Protein AF-A0A1H5Z5B9-F1 (afdb_monomer_lite)

pLDDT: mean 77.85, std 14.66, range [37.78, 96.44]

Secondary structure (DSSP, 8-state):
-----EEEETTEEEE-TTSS--TTS-SSHHHHHHHHHHHTTT--TTS-EEEE-TTS-EEEE-SSEEEEEEEE-SBTTTBSSEEEEEEEEETTEEEEEEEEEESSHHHHHHHHHHHHHHHHHHHHHT--

Foldseek 3Di:
DDFDCWDDDPVGIQRQPPGDDDPPQDPDVVSLVVVQCVQCVPPDPQAWGWDADRNGFIFTAHDQWGKTKGWDDDDPVPHQWTWIKIFIDGVNDTDDMDIDTGNDPVVVVVVVVVVVVVVCVVVVVVVD

Organism: NCBI:txid935224

Sequence (128 aa):
MESNNLIEHSYGTIVINGGNPLQGCPKDWDEAKLIEEKLNENKEEEEPQWKFDCGFKLDYDSSIIKISSRFYPPKTHYGETWDGTVSVYFMDKKIKEKKFDYPTLEELHKEVEDYVKKLINDIGTSIV

Radius of gyration: 16.61 Å; chains: 1; bounding box: 40×33×48 Å

Structure (mmCIF, N/CA/C/O backbone):
data_AF-A0A1H5Z5B9-F1
#
_entry.id   AF-A0A1H5Z5B9-F1
#
loop_
_atom_site.group_PDB
_atom_site.id
_atom_site.type_symbol
_atom_site.label_atom_id
_atom_site.label_alt_id
_atom_site.label_comp_id
_atom_site.label_asym_id
_atom_site.label_entity_id
_atom_site.label_seq_id
_atom_site.pdbx_PDB_ins_code
_atom_site.Cartn_x
_atom_site.Cartn_y
_atom_site.Cartn_z
_atom_site.occupancy
_atom_site.B_iso_or_equiv
_atom_site.auth_seq_id
_atom_site.auth_comp_id
_atom_site.auth_asym_id
_atom_site.auth_atom_id
_atom_site.pdbx_PDB_model_num
ATOM 1 N N . MET A 1 1 ? 15.892 -9.521 -27.023 1.00 40.19 1 MET A N 1
ATOM 2 C CA . MET A 1 1 ? 16.890 -9.821 -25.977 1.00 40.19 1 MET A CA 1
ATOM 3 C C . MET A 1 1 ? 16.133 -10.441 -24.827 1.00 40.19 1 MET A C 1
ATOM 5 O O . MET A 1 1 ? 15.137 -9.866 -24.408 1.00 40.19 1 MET A O 1
ATOM 9 N N . GLU A 1 2 ? 16.514 -11.658 -24.464 1.00 42.44 2 GLU A N 1
ATOM 10 C CA . GLU A 1 2 ? 15.794 -12.529 -23.535 1.00 42.44 2 GLU A CA 1
ATOM 11 C C . GLU A 1 2 ? 15.768 -11.925 -22.126 1.00 42.44 2 GLU A C 1
ATOM 13 O O . GLU A 1 2 ? 16.785 -11.492 -21.590 1.00 42.44 2 GLU A O 1
ATOM 18 N N . SER A 1 3 ? 14.564 -11.826 -21.568 1.00 46.66 3 SER A N 1
ATOM 19 C CA . SER A 1 3 ? 14.272 -11.293 -20.241 1.00 46.66 3 SER A CA 1
ATOM 20 C C . SER A 1 3 ? 14.491 -12.381 -19.196 1.00 46.66 3 SER A C 1
ATOM 22 O O . SER A 1 3 ? 13.651 -13.271 -19.043 1.00 46.66 3 SER A O 1
ATOM 24 N N . ASN A 1 4 ? 15.600 -12.314 -18.468 1.00 50.06 4 ASN A N 1
ATOM 25 C CA . ASN A 1 4 ? 15.851 -13.233 -17.365 1.00 50.06 4 ASN A CA 1
ATOM 26 C C . ASN A 1 4 ? 15.111 -12.741 -16.112 1.00 50.06 4 ASN A C 1
ATOM 28 O O . ASN A 1 4 ? 15.645 -11.973 -15.321 1.00 50.06 4 ASN A O 1
ATOM 32 N N . ASN A 1 5 ? 13.871 -13.214 -15.933 1.00 58.53 5 ASN A N 1
ATOM 33 C CA . ASN A 1 5 ? 13.035 -13.054 -14.726 1.00 58.53 5 ASN A CA 1
ATOM 34 C C . ASN A 1 5 ? 13.557 -13.881 -13.529 1.00 58.53 5 ASN A C 1
ATOM 36 O O . ASN A 1 5 ? 12.773 -14.388 -12.725 1.00 58.53 5 ASN A O 1
ATOM 40 N N . LEU A 1 6 ? 14.869 -14.095 -13.466 1.00 58.56 6 LEU A N 1
ATOM 41 C CA . LEU A 1 6 ? 15.530 -15.018 -12.560 1.00 58.56 6 LEU A CA 1
ATOM 42 C C . LEU A 1 6 ? 16.583 -14.240 -11.777 1.00 58.56 6 LEU A C 1
ATOM 44 O O . LEU A 1 6 ? 17.540 -13.736 -12.362 1.00 58.56 6 LEU A O 1
ATOM 48 N N . ILE A 1 7 ? 16.404 -14.152 -10.461 1.00 62.59 7 ILE A N 1
ATOM 49 C CA . ILE A 1 7 ? 17.474 -13.749 -9.547 1.00 62.59 7 ILE A CA 1
ATOM 50 C C . ILE A 1 7 ? 18.092 -15.033 -9.008 1.00 62.59 7 ILE A C 1
ATOM 52 O O . ILE A 1 7 ? 17.411 -15.840 -8.370 1.00 62.59 7 ILE A O 1
ATOM 56 N N . GLU A 1 8 ? 19.375 -15.241 -9.283 1.00 61.59 8 GLU A N 1
ATOM 57 C CA . GLU A 1 8 ? 20.114 -16.375 -8.737 1.00 61.59 8 GLU A CA 1
ATOM 58 C C . GLU A 1 8 ? 20.646 -16.045 -7.343 1.00 61.59 8 GLU A C 1
ATOM 60 O O . GLU A 1 8 ? 21.305 -15.029 -7.133 1.00 61.59 8 GLU A O 1
ATOM 65 N N . HIS A 1 9 ? 20.361 -16.927 -6.388 1.00 61.56 9 HIS A N 1
ATOM 66 C CA . HIS A 1 9 ? 20.867 -16.873 -5.025 1.00 61.56 9 HIS A CA 1
ATOM 67 C C . HIS A 1 9 ? 21.575 -18.192 -4.692 1.00 61.56 9 HIS A C 1
ATOM 69 O O . HIS A 1 9 ? 21.248 -19.248 -5.234 1.00 61.56 9 HIS A O 1
ATOM 75 N N . SER A 1 10 ? 22.492 -18.177 -3.722 1.00 59.31 10 SER A N 1
ATOM 76 C CA . SER A 1 10 ? 23.212 -19.371 -3.237 1.00 59.31 10 SER A CA 1
ATOM 77 C C . SER A 1 10 ? 22.314 -20.499 -2.702 1.00 59.31 10 SER A C 1
ATOM 79 O O . SER A 1 10 ? 22.790 -21.613 -2.497 1.00 59.31 10 SER A O 1
ATOM 81 N N . TYR A 1 11 ? 21.022 -20.226 -2.495 1.00 56.16 11 TYR A N 1
ATOM 82 C CA . TYR A 1 11 ? 20.025 -21.172 -1.987 1.00 56.16 11 TYR A CA 1
ATOM 83 C C . TYR A 1 11 ? 18.954 -21.534 -3.032 1.00 56.16 11 TYR A C 1
ATOM 85 O O . TYR A 1 11 ? 18.037 -22.290 -2.719 1.00 56.16 11 TYR A O 1
ATOM 93 N N . GLY A 1 12 ? 19.051 -21.015 -4.262 1.00 56.34 12 GLY A N 1
ATOM 94 C CA . GLY A 1 12 ? 18.112 -21.297 -5.349 1.00 56.34 12 GLY A CA 1
ATOM 95 C C . GLY A 1 12 ? 17.811 -20.087 -6.233 1.00 56.34 12 GLY A C 1
ATOM 96 O O . GLY A 1 12 ? 18.355 -19.001 -6.051 1.00 56.34 12 GLY A O 1
ATOM 97 N N . THR A 1 13 ? 16.919 -20.281 -7.203 1.00 58.25 13 THR A N 1
ATOM 98 C CA . THR A 1 13 ? 16.526 -19.253 -8.173 1.00 58.25 13 THR A CA 1
ATOM 99 C C . THR A 1 13 ? 15.171 -18.657 -7.801 1.00 58.25 13 THR A C 1
ATOM 101 O O . THR A 1 13 ? 14.181 -19.378 -7.671 1.00 58.25 13 THR A O 1
ATOM 104 N N . ILE A 1 14 ? 15.105 -17.335 -7.661 1.00 56.84 14 ILE A N 1
ATOM 105 C CA . ILE A 1 14 ? 13.857 -16.597 -7.457 1.00 56.84 14 ILE A CA 1
ATO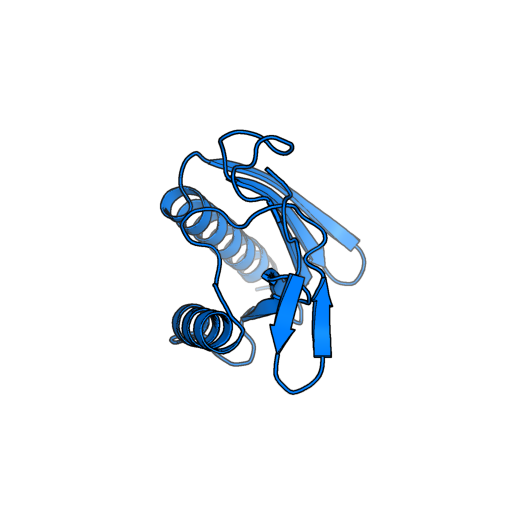M 106 C C . ILE A 1 14 ? 13.285 -16.249 -8.830 1.00 56.84 14 ILE A C 1
ATOM 108 O O . ILE A 1 14 ? 13.912 -15.527 -9.605 1.00 56.84 14 ILE A O 1
ATOM 112 N N . VAL A 1 15 ? 12.084 -16.751 -9.122 1.00 57.44 15 VAL A N 1
ATOM 113 C CA . VAL A 1 15 ? 11.325 -16.399 -10.329 1.00 57.44 15 VAL A CA 1
ATOM 114 C C . VAL A 1 15 ? 10.447 -15.188 -10.021 1.00 57.44 15 VAL A C 1
ATOM 116 O O . VAL A 1 15 ? 9.488 -15.293 -9.253 1.00 57.44 15 VAL A O 1
ATOM 119 N N . ILE A 1 16 ? 10.746 -14.034 -10.619 1.00 59.34 16 ILE A N 1
ATOM 120 C CA . ILE A 1 16 ? 9.917 -12.832 -10.471 1.00 59.34 16 ILE A CA 1
ATOM 121 C C . ILE A 1 16 ? 8.756 -12.911 -11.464 1.00 59.34 16 ILE A C 1
ATOM 123 O O . ILE A 1 16 ? 8.880 -12.584 -12.646 1.00 59.34 16 ILE A O 1
ATOM 127 N N . ASN A 1 17 ? 7.591 -13.335 -10.972 1.00 54.59 17 ASN A N 1
ATOM 128 C CA . ASN A 1 17 ? 6.338 -13.284 -11.723 1.00 54.59 17 ASN A CA 1
ATOM 129 C C . ASN A 1 17 ? 5.843 -11.829 -11.816 1.00 54.59 17 ASN A C 1
ATOM 131 O O . ASN A 1 17 ? 5.003 -11.397 -11.031 1.00 54.59 17 ASN A O 1
ATOM 135 N N . GLY A 1 18 ? 6.399 -11.056 -12.754 1.00 55.31 18 GLY A N 1
ATOM 136 C CA . GLY A 1 18 ? 6.004 -9.657 -12.962 1.00 55.31 18 GLY A CA 1
ATOM 137 C C . GLY A 1 18 ? 6.797 -8.856 -14.002 1.00 55.31 18 GLY A C 1
ATOM 138 O O . GLY A 1 18 ? 6.573 -7.647 -14.109 1.00 55.31 18 GLY A O 1
ATOM 139 N N . GLY A 1 19 ? 7.715 -9.486 -14.742 1.00 61.28 19 GLY A N 1
ATOM 140 C CA . GLY A 1 19 ? 8.588 -8.822 -15.717 1.00 61.28 19 GLY A CA 1
ATOM 141 C C . GLY A 1 19 ? 9.806 -8.138 -15.086 1.00 61.28 19 GLY A C 1
ATOM 142 O O . GLY A 1 19 ? 10.023 -8.222 -13.877 1.00 61.28 19 GLY A O 1
ATOM 143 N N . ASN A 1 20 ? 10.593 -7.442 -15.913 1.00 62.84 20 ASN A N 1
ATOM 144 C CA . ASN A 1 20 ? 11.839 -6.801 -15.482 1.00 62.84 20 ASN A CA 1
ATOM 145 C C . ASN A 1 20 ? 11.586 -5.710 -14.414 1.00 62.84 20 ASN A C 1
ATOM 147 O O . ASN A 1 20 ? 10.635 -4.931 -14.559 1.00 62.84 20 ASN A O 1
ATOM 151 N N . PRO A 1 21 ? 12.427 -5.616 -13.367 1.00 64.69 21 PRO A N 1
ATOM 152 C CA . PRO A 1 21 ? 12.346 -4.543 -12.379 1.00 64.69 21 PRO A CA 1
ATOM 153 C C . PRO A 1 21 ? 12.609 -3.178 -13.032 1.00 64.69 21 PRO A C 1
ATOM 155 O O . PRO A 1 21 ? 13.442 -3.051 -13.930 1.00 64.69 21 PRO A O 1
ATOM 158 N N . LEU A 1 22 ? 11.888 -2.154 -12.576 1.00 67.69 22 LEU A N 1
ATOM 159 C CA . LEU A 1 22 ? 12.080 -0.758 -12.980 1.00 67.69 22 LEU A CA 1
ATOM 160 C C . LEU A 1 22 ? 12.771 0.029 -11.860 1.00 67.69 22 LEU A C 1
ATOM 162 O O . LEU A 1 22 ? 13.009 -0.495 -10.770 1.00 67.69 22 LEU A O 1
ATOM 166 N N . GLN A 1 23 ? 13.107 1.289 -12.134 1.00 72.56 23 GLN A N 1
ATOM 167 C CA . GLN A 1 23 ? 13.756 2.170 -11.164 1.00 72.56 23 GLN A CA 1
ATOM 168 C C . GLN A 1 23 ? 12.937 2.258 -9.863 1.00 72.56 23 GLN A C 1
ATOM 170 O O . GLN A 1 23 ? 11.749 2.561 -9.898 1.00 72.56 23 GLN A O 1
ATOM 175 N N . GLY A 1 24 ? 13.585 1.984 -8.724 1.00 68.50 24 GLY A N 1
ATOM 176 C CA . GLY A 1 24 ? 12.965 1.998 -7.391 1.00 68.50 24 GLY A CA 1
ATOM 177 C C . GLY A 1 24 ? 12.504 0.632 -6.867 1.00 68.50 24 GLY A C 1
ATOM 178 O O . GLY A 1 24 ? 12.136 0.535 -5.701 1.00 68.50 24 GLY A O 1
ATOM 179 N N . CYS A 1 25 ? 12.549 -0.429 -7.681 1.00 74.00 25 CYS A N 1
ATOM 180 C CA . CYS A 1 25 ? 12.335 -1.794 -7.198 1.00 74.00 25 CYS A CA 1
ATOM 181 C C . CYS A 1 25 ? 13.571 -2.279 -6.414 1.00 74.00 25 CYS A C 1
ATOM 183 O O . CYS A 1 25 ? 14.688 -2.058 -6.899 1.00 74.00 25 CYS A O 1
ATOM 185 N N . PRO A 1 26 ? 13.398 -2.948 -5.257 1.00 80.69 26 PRO A N 1
ATOM 186 C CA . PRO A 1 26 ? 14.508 -3.599 -4.573 1.00 80.69 26 PRO A CA 1
ATOM 187 C C . PRO A 1 26 ? 15.204 -4.592 -5.507 1.00 80.69 26 PRO A C 1
ATOM 189 O O . PRO A 1 26 ? 14.550 -5.344 -6.236 1.00 80.69 26 PRO A O 1
ATOM 192 N N . LYS A 1 27 ? 16.534 -4.588 -5.509 1.00 77.12 27 LYS A N 1
ATOM 193 C CA . LYS A 1 27 ? 17.350 -5.487 -6.333 1.00 77.12 27 LYS A CA 1
ATOM 194 C C . LYS A 1 27 ? 17.504 -6.857 -5.689 1.00 77.12 27 LYS A C 1
ATOM 196 O O . LYS A 1 27 ? 17.661 -7.848 -6.397 1.00 77.12 27 LYS A O 1
ATOM 201 N N . ASP A 1 28 ? 17.457 -6.902 -4.364 1.00 78.69 28 ASP A N 1
ATOM 202 C CA . ASP A 1 28 ? 17.589 -8.098 -3.546 1.00 78.69 28 ASP A CA 1
ATOM 203 C C . ASP A 1 28 ? 16.819 -7.945 -2.220 1.00 78.69 28 ASP A C 1
ATOM 205 O O . ASP A 1 28 ? 16.170 -6.930 -1.952 1.00 78.69 28 ASP A O 1
ATOM 209 N N . TRP A 1 29 ? 16.853 -9.000 -1.404 1.00 78.69 29 TRP A N 1
ATOM 210 C CA . TRP A 1 29 ? 16.168 -9.035 -0.113 1.00 78.69 29 TRP A CA 1
ATOM 211 C C . TRP A 1 29 ? 16.825 -8.159 0.956 1.00 78.69 29 TRP A C 1
ATOM 213 O O . TRP A 1 29 ? 16.132 -7.743 1.883 1.00 78.69 29 TRP A O 1
ATOM 223 N N . ASP A 1 30 ? 18.118 -7.856 0.830 1.00 81.38 30 ASP A N 1
ATOM 224 C CA . ASP A 1 30 ? 18.809 -6.975 1.770 1.00 81.38 30 ASP A CA 1
ATOM 225 C C . ASP A 1 30 ? 18.357 -5.524 1.548 1.00 81.38 30 ASP A C 1
ATOM 227 O O . ASP A 1 30 ? 18.005 -4.826 2.499 1.00 81.38 30 ASP A O 1
ATOM 231 N N . GLU A 1 31 ? 18.259 -5.088 0.288 1.00 82.12 31 GLU A N 1
ATOM 232 C CA . GLU A 1 31 ? 17.689 -3.790 -0.081 1.00 82.12 31 GLU A CA 1
ATOM 233 C C . GLU A 1 31 ? 16.205 -3.701 0.304 1.00 82.12 31 GLU A C 1
ATOM 235 O O . GLU A 1 31 ? 15.782 -2.692 0.870 1.00 82.12 31 GLU A O 1
ATOM 240 N N . ALA A 1 32 ? 15.425 -4.764 0.077 1.00 83.81 32 ALA A N 1
ATOM 241 C CA . ALA A 1 32 ? 14.019 -4.823 0.482 1.00 83.81 32 ALA A CA 1
ATOM 242 C C . ALA A 1 32 ? 13.856 -4.643 2.001 1.00 83.81 32 ALA A C 1
ATOM 244 O O . ALA A 1 32 ? 13.033 -3.845 2.449 1.00 83.81 32 ALA A O 1
ATOM 245 N N . LYS A 1 33 ? 14.692 -5.319 2.795 1.00 83.81 33 LYS A N 1
ATOM 246 C CA . LYS A 1 33 ? 14.667 -5.228 4.256 1.00 83.81 33 LYS A CA 1
ATOM 247 C C . LYS A 1 33 ? 15.049 -3.836 4.765 1.00 83.81 33 LYS A C 1
ATOM 249 O O . LYS A 1 33 ? 14.381 -3.312 5.648 1.00 83.81 33 LYS A O 1
ATOM 254 N N . LEU A 1 34 ? 16.076 -3.208 4.190 1.00 88.69 34 LEU A N 1
ATOM 255 C CA . LEU A 1 34 ? 16.458 -1.835 4.550 1.00 88.69 34 LEU A CA 1
ATOM 256 C C . LEU A 1 34 ? 15.333 -0.832 4.261 1.00 88.69 34 LEU A C 1
ATOM 258 O O . LEU A 1 34 ? 15.139 0.131 5.005 1.00 88.69 34 LEU A O 1
ATOM 262 N N . ILE A 1 35 ? 14.584 -1.056 3.180 1.00 87.81 35 ILE A N 1
ATOM 263 C CA . ILE A 1 35 ? 13.412 -0.249 2.842 1.00 87.81 35 ILE A CA 1
ATOM 264 C C . ILE A 1 35 ? 12.293 -0.474 3.866 1.00 87.81 35 ILE A C 1
ATOM 266 O O . ILE A 1 35 ? 11.743 0.509 4.355 1.00 87.81 35 ILE A O 1
ATOM 270 N N . GLU A 1 36 ? 11.980 -1.721 4.232 1.00 90.81 36 GLU A N 1
ATOM 271 C CA . GLU A 1 36 ? 10.990 -2.026 5.281 1.00 90.81 36 GLU A CA 1
ATOM 272 C C . GLU A 1 36 ? 11.339 -1.367 6.615 1.00 90.81 36 GLU A C 1
ATOM 274 O O . GLU A 1 36 ? 10.492 -0.711 7.217 1.00 90.81 36 GLU A O 1
ATOM 279 N N . GLU A 1 37 ? 12.586 -1.512 7.067 1.00 90.06 37 GLU A N 1
ATOM 280 C CA . GLU A 1 37 ? 13.059 -0.941 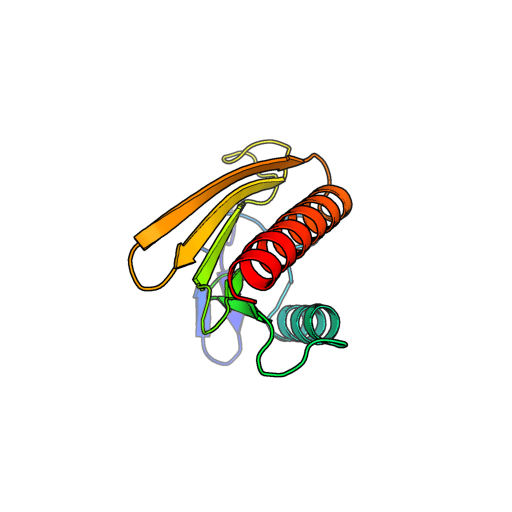8.331 1.00 90.06 37 GLU A CA 1
ATOM 281 C C . GLU A 1 37 ? 12.870 0.577 8.349 1.00 90.06 37 GLU A C 1
ATOM 283 O O . GLU A 1 37 ? 12.365 1.126 9.325 1.00 90.06 37 GLU A O 1
ATOM 288 N N . LYS A 1 38 ? 13.186 1.250 7.239 1.00 90.50 38 LYS A N 1
ATOM 289 C CA . LYS A 1 38 ? 12.990 2.694 7.100 1.00 90.50 38 LYS A CA 1
ATOM 290 C C . LYS A 1 38 ? 11.512 3.092 7.052 1.00 90.50 38 LYS A C 1
ATOM 292 O O . LYS A 1 38 ? 11.129 4.100 7.637 1.00 90.50 38 LYS A O 1
ATOM 297 N N . LEU A 1 39 ? 10.671 2.325 6.356 1.00 88.31 39 LEU A N 1
ATOM 298 C CA . LEU A 1 39 ? 9.228 2.583 6.267 1.00 88.31 39 LEU A CA 1
ATOM 299 C C . LEU A 1 39 ? 8.510 2.399 7.612 1.00 88.31 39 LEU A C 1
ATOM 301 O O . LEU A 1 39 ? 7.467 3.016 7.842 1.00 88.31 39 LEU A O 1
ATOM 305 N N . ASN A 1 40 ? 9.072 1.568 8.489 1.00 91.38 40 ASN A N 1
ATOM 306 C CA . ASN A 1 40 ? 8.516 1.249 9.798 1.00 91.38 40 ASN A CA 1
ATOM 307 C C . ASN A 1 40 ? 9.264 1.927 10.967 1.00 91.38 40 ASN A C 1
ATOM 309 O O . ASN A 1 40 ? 8.904 1.697 12.115 1.00 91.38 40 ASN A O 1
ATOM 313 N N . GLU A 1 41 ? 10.261 2.790 10.713 1.00 91.88 41 GLU A N 1
ATOM 314 C CA . GLU A 1 41 ? 11.217 3.275 11.734 1.00 91.88 41 GLU A CA 1
ATOM 315 C C . GLU A 1 41 ? 10.582 4.033 12.918 1.00 91.88 41 GLU A C 1
ATOM 317 O O . GLU A 1 41 ? 11.160 4.086 14.000 1.00 91.88 41 GLU A O 1
ATOM 322 N N . ASN A 1 42 ? 9.389 4.602 12.723 1.00 88.31 42 ASN A N 1
ATOM 323 C CA . ASN A 1 42 ? 8.647 5.354 13.739 1.00 88.31 42 ASN A CA 1
ATOM 324 C C . ASN A 1 42 ? 7.289 4.717 14.076 1.00 88.31 42 ASN A C 1
ATOM 326 O O . ASN A 1 42 ? 6.421 5.413 14.596 1.00 88.31 42 ASN A O 1
ATOM 330 N N . LYS A 1 43 ? 7.077 3.444 13.719 1.00 80.81 43 LYS A N 1
ATOM 331 C CA . LYS A 1 43 ? 5.808 2.749 13.954 1.00 80.81 43 LYS A CA 1
ATOM 332 C C . LYS A 1 43 ? 5.888 1.894 15.211 1.00 80.81 43 LYS A C 1
ATOM 334 O O . LYS A 1 43 ? 6.852 1.155 15.402 1.00 80.81 43 LYS A O 1
ATOM 339 N N . GLU A 1 44 ? 4.861 1.956 16.044 1.00 80.38 44 GLU A N 1
ATOM 340 C CA . GLU A 1 44 ? 4.681 1.030 17.159 1.00 80.38 44 GLU A CA 1
ATOM 341 C C . GLU A 1 44 ? 4.183 -0.339 16.660 1.00 80.38 44 GLU A C 1
ATOM 343 O O . GLU A 1 44 ? 3.618 -0.461 15.573 1.00 80.38 44 GLU A O 1
ATOM 348 N N . GLU A 1 45 ? 4.397 -1.396 17.450 1.00 69.94 45 GLU A N 1
ATOM 349 C CA . GLU A 1 45 ? 4.100 -2.791 17.064 1.00 69.94 45 GLU A CA 1
ATOM 350 C C . GLU A 1 45 ? 2.611 -3.027 16.730 1.00 69.94 45 GLU A C 1
ATOM 352 O O . GLU A 1 45 ? 2.260 -3.919 15.960 1.00 69.94 45 GLU A O 1
ATOM 357 N N . GLU A 1 46 ? 1.732 -2.194 17.284 1.00 69.12 46 GLU A N 1
ATOM 358 C CA . GLU A 1 46 ? 0.277 -2.252 17.118 1.00 69.12 46 GLU A CA 1
ATOM 359 C C . GLU A 1 46 ? -0.216 -1.453 15.898 1.00 69.12 46 GLU A C 1
ATOM 361 O O . GLU A 1 46 ? -1.360 -1.617 15.454 1.00 69.12 46 GLU A O 1
ATOM 366 N N . GLU A 1 47 ? 0.639 -0.592 15.339 1.00 75.50 47 GLU A N 1
ATOM 367 C CA . GLU A 1 47 ? 0.351 0.186 14.140 1.00 75.50 47 GLU A CA 1
ATOM 368 C C . GLU A 1 47 ? 0.519 -0.665 12.879 1.00 75.50 47 GLU A C 1
ATOM 370 O O . GLU A 1 47 ? 1.313 -1.610 12.866 1.00 75.50 47 GLU A O 1
ATOM 375 N N . PRO A 1 48 ? -0.193 -0.343 11.782 1.00 80.81 48 PRO A N 1
ATOM 376 C CA . PRO A 1 48 ? -0.052 -1.136 10.581 1.00 80.81 48 PRO A CA 1
ATOM 377 C C . PRO A 1 48 ? 1.378 -1.083 10.024 1.00 80.81 48 PRO A C 1
ATOM 379 O O . PRO A 1 48 ? 1.974 -0.007 9.983 1.00 80.81 48 PRO A O 1
ATOM 382 N N . GLN A 1 49 ? 1.917 -2.222 9.586 1.00 85.44 49 GLN A N 1
ATOM 383 C CA . GLN A 1 49 ? 3.333 -2.381 9.210 1.00 85.44 49 GLN A CA 1
ATOM 384 C C . GLN A 1 49 ? 3.503 -2.627 7.712 1.00 85.44 49 GLN A C 1
ATOM 386 O O . GLN A 1 49 ? 2.710 -3.354 7.116 1.00 85.44 49 GLN A O 1
ATOM 391 N N . TRP A 1 50 ? 4.559 -2.069 7.118 1.00 87.81 50 TRP A N 1
ATOM 392 C CA . TRP A 1 50 ? 4.962 -2.349 5.739 1.00 87.81 50 TRP A CA 1
ATOM 393 C C . TRP A 1 50 ? 5.789 -3.633 5.654 1.00 87.81 50 TRP A C 1
ATOM 395 O O . TRP A 1 50 ? 6.721 -3.805 6.441 1.00 87.81 50 TRP A O 1
ATOM 405 N N . LYS A 1 51 ? 5.489 -4.520 4.699 1.00 86.69 51 LYS A N 1
ATOM 406 C CA . LYS A 1 51 ? 6.215 -5.791 4.545 1.00 86.69 51 LYS A CA 1
ATOM 407 C C . LYS A 1 51 ? 6.246 -6.289 3.105 1.00 86.69 51 LYS A C 1
ATOM 409 O O . LYS A 1 51 ? 5.205 -6.360 2.463 1.00 86.69 51 LYS A O 1
ATOM 414 N N . PHE A 1 52 ? 7.413 -6.668 2.598 1.00 83.44 52 PHE A N 1
ATOM 415 C CA . PHE A 1 52 ? 7.550 -7.285 1.289 1.00 83.44 52 PHE A CA 1
ATOM 416 C C . PHE A 1 52 ? 7.161 -8.772 1.325 1.00 83.44 52 PHE A C 1
ATOM 418 O O . PHE A 1 52 ? 7.537 -9.538 2.216 1.00 83.44 52 PHE A O 1
ATOM 425 N N . ASP A 1 53 ? 6.421 -9.193 0.304 1.00 78.56 53 ASP A N 1
ATOM 426 C CA . ASP A 1 53 ? 6.062 -10.568 -0.007 1.00 78.56 53 ASP A CA 1
ATOM 427 C C . ASP A 1 53 ? 7.007 -11.173 -1.061 1.00 78.56 53 ASP A C 1
ATOM 429 O O . ASP A 1 53 ? 7.917 -10.531 -1.603 1.00 78.56 53 ASP A O 1
ATOM 433 N N . CYS A 1 54 ? 6.781 -12.448 -1.386 1.00 69.19 54 CYS A N 1
ATOM 434 C CA . CYS A 1 54 ? 7.526 -13.118 -2.442 1.00 69.19 54 CYS A CA 1
ATOM 435 C C . CYS A 1 54 ? 7.395 -12.394 -3.800 1.00 69.19 54 CYS A C 1
ATOM 437 O O . CYS A 1 54 ? 6.311 -12.257 -4.373 1.00 69.19 54 CYS A O 1
ATOM 439 N N . GLY A 1 55 ? 8.538 -11.994 -4.364 1.00 66.25 55 GLY A N 1
ATOM 440 C CA . GLY A 1 55 ? 8.586 -11.228 -5.612 1.00 66.25 55 GLY A CA 1
ATOM 441 C C . GLY A 1 55 ? 8.492 -9.710 -5.422 1.00 66.25 55 GLY A C 1
ATOM 442 O O . GLY A 1 55 ? 8.128 -9.024 -6.374 1.00 66.25 55 GLY A O 1
ATOM 443 N N . PHE A 1 56 ? 8.825 -9.205 -4.228 1.00 72.12 56 PHE A N 1
ATOM 444 C CA . PHE A 1 56 ? 8.914 -7.777 -3.893 1.00 72.12 56 PHE A CA 1
ATOM 445 C C . PHE A 1 56 ? 7.592 -7.003 -4.012 1.00 72.12 56 PHE A C 1
ATOM 447 O O . PHE A 1 56 ? 7.607 -5.809 -4.320 1.00 72.12 56 PHE A O 1
ATOM 454 N N . LYS A 1 57 ? 6.436 -7.636 -3.772 1.00 78.62 57 LYS A N 1
ATOM 455 C CA . LYS A 1 57 ? 5.188 -6.875 -3.569 1.00 78.62 57 LYS A CA 1
ATOM 456 C C . LYS A 1 57 ? 5.135 -6.424 -2.115 1.00 78.62 57 LYS A C 1
ATOM 458 O O . LYS A 1 57 ? 5.703 -7.099 -1.275 1.00 78.62 57 LYS A O 1
ATOM 463 N N . LEU A 1 58 ? 4.504 -5.295 -1.818 1.00 82.44 58 LEU A N 1
ATOM 464 C CA . LEU A 1 58 ? 4.552 -4.672 -0.494 1.00 82.44 58 LEU A CA 1
ATOM 465 C C . LEU A 1 58 ? 3.144 -4.598 0.119 1.00 82.44 58 LEU A C 1
ATOM 467 O O . LEU A 1 58 ? 2.239 -4.046 -0.508 1.00 82.44 58 LEU A O 1
ATOM 471 N N . ASP A 1 59 ? 2.985 -5.134 1.327 1.00 80.00 59 ASP A N 1
ATOM 472 C CA . ASP A 1 59 ? 1.744 -5.186 2.110 1.00 80.00 59 ASP A CA 1
ATOM 473 C C . ASP A 1 59 ? 1.748 -4.141 3.250 1.00 80.00 59 ASP A C 1
ATOM 475 O O . ASP A 1 59 ? 2.820 -3.728 3.698 1.00 80.00 59 ASP A O 1
ATOM 479 N N . TYR A 1 60 ? 0.558 -3.714 3.712 1.00 77.25 60 TYR A N 1
ATOM 480 C CA . TYR A 1 60 ? 0.348 -2.765 4.826 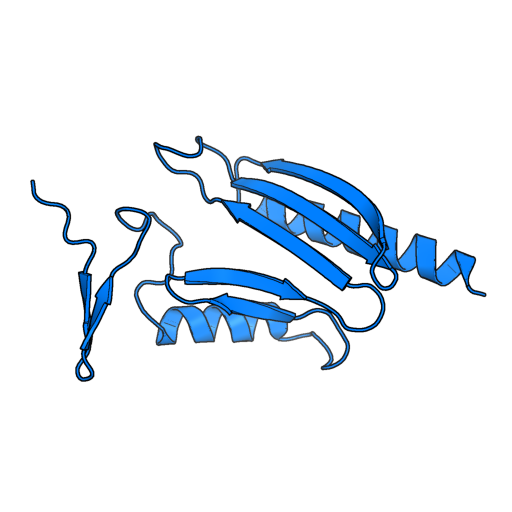1.00 77.25 60 TYR A CA 1
ATOM 481 C C . TYR A 1 60 ? -0.883 -3.144 5.682 1.00 77.25 60 TYR A C 1
ATOM 483 O O . TYR A 1 60 ? -2.013 -2.830 5.299 1.00 77.25 60 TYR A O 1
ATOM 491 N N . ASP A 1 61 ? -0.684 -3.801 6.835 1.00 73.62 61 ASP A N 1
ATOM 492 C CA . ASP A 1 61 ? -1.748 -4.510 7.589 1.00 73.62 61 ASP A CA 1
ATOM 493 C C . ASP A 1 61 ? -1.825 -4.140 9.091 1.00 73.62 61 ASP A C 1
ATOM 495 O O . ASP A 1 61 ? -0.784 -3.941 9.706 1.00 73.62 61 ASP A O 1
ATOM 499 N N . SER A 1 62 ? -3.033 -4.109 9.704 1.00 62.84 62 SER A N 1
ATOM 500 C CA . SER A 1 62 ? -3.309 -3.798 11.141 1.00 62.84 62 SER A CA 1
ATOM 501 C C . SER A 1 62 ? -4.356 -4.731 11.806 1.00 62.84 62 SER A C 1
ATOM 503 O O . SER A 1 62 ? -5.076 -5.448 11.105 1.00 62.84 62 SER A O 1
ATOM 505 N N . SER A 1 63 ? -4.429 -4.743 13.155 1.00 59.06 63 SER A N 1
ATOM 506 C CA . SER A 1 63 ? -5.104 -5.763 13.992 1.00 59.06 63 SER A CA 1
ATOM 507 C C . SER A 1 63 ? -6.608 -5.567 14.306 1.00 59.06 63 SER A C 1
ATOM 509 O O . SER A 1 63 ? -7.333 -6.560 14.321 1.00 59.06 63 SER A O 1
ATOM 511 N N . ILE A 1 64 ? -7.124 -4.349 14.547 1.00 58.47 64 ILE A N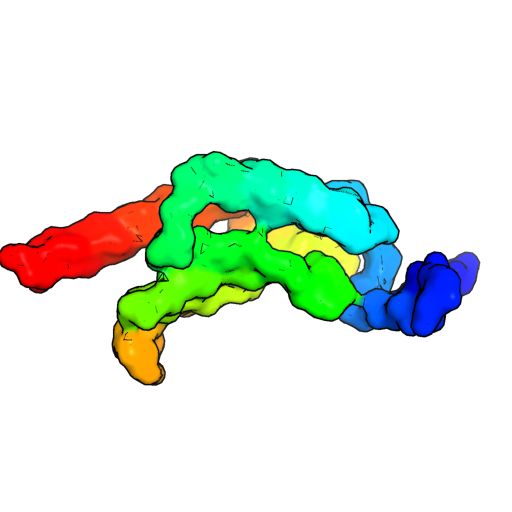 1
ATOM 512 C CA . ILE A 1 64 ? -8.566 -4.107 14.860 1.00 58.47 64 ILE A CA 1
ATOM 513 C C . ILE A 1 64 ? -9.343 -3.615 13.634 1.00 58.47 64 ILE A C 1
ATOM 515 O O . ILE A 1 64 ? -10.460 -4.057 13.353 1.00 58.47 64 ILE A O 1
ATOM 519 N N . ILE A 1 65 ? -8.743 -2.691 12.892 1.00 67.00 65 ILE A N 1
ATOM 520 C CA . ILE A 1 65 ? -9.223 -2.243 11.591 1.00 67.00 65 ILE A CA 1
ATOM 521 C C . ILE A 1 65 ? -8.281 -2.878 10.590 1.00 67.00 65 ILE A C 1
ATOM 523 O O . ILE A 1 65 ? -7.152 -2.427 10.418 1.00 67.00 65 ILE A O 1
ATOM 527 N N . LYS A 1 66 ? -8.740 -3.931 9.921 1.00 77.69 66 LYS A N 1
ATOM 528 C CA . LYS A 1 66 ? -7.924 -4.547 8.888 1.00 77.69 66 LYS A CA 1
ATOM 529 C C . LYS A 1 66 ? -7.928 -3.627 7.674 1.00 77.69 66 LYS A C 1
ATOM 531 O O . LYS A 1 66 ? -8.917 -3.521 6.949 1.00 77.69 66 LYS A O 1
ATOM 536 N N . ILE A 1 67 ? -6.816 -2.945 7.461 1.00 82.44 67 ILE A N 1
ATOM 537 C CA . ILE A 1 67 ? -6.515 -2.291 6.194 1.00 82.44 67 ILE A CA 1
ATOM 538 C C . ILE A 1 67 ? -5.915 -3.366 5.300 1.00 82.44 67 ILE A C 1
ATOM 540 O O . ILE A 1 67 ? -5.067 -4.129 5.735 1.00 82.44 67 ILE A O 1
ATOM 544 N N . SER A 1 68 ? -6.413 -3.474 4.077 1.00 84.19 68 SER A N 1
ATOM 545 C CA . SER A 1 68 ? -5.818 -4.312 3.046 1.00 84.19 68 SER A CA 1
ATOM 546 C C . SER A 1 68 ? -5.690 -3.460 1.805 1.00 84.19 68 SER A C 1
ATOM 548 O O . SER A 1 68 ? -6.685 -2.939 1.288 1.00 84.19 68 SER A O 1
ATOM 550 N N . SER A 1 69 ? -4.463 -3.283 1.348 1.00 87.94 69 SER A N 1
ATOM 551 C CA . SER A 1 69 ? -4.160 -2.488 0.176 1.00 87.94 69 SER A CA 1
ATOM 552 C C . SER A 1 69 ? -3.333 -3.286 -0.817 1.00 87.94 69 SER A C 1
ATOM 554 O O . SER A 1 69 ? -2.683 -4.272 -0.485 1.00 87.94 69 SER A O 1
ATOM 556 N N . ARG A 1 70 ? -3.415 -2.881 -2.079 1.00 89.75 70 ARG A N 1
ATOM 557 C CA . ARG A 1 70 ? -2.511 -3.349 -3.123 1.00 89.75 70 ARG A CA 1
ATOM 558 C C . ARG A 1 70 ? -2.317 -2.220 -4.109 1.00 89.75 70 ARG A C 1
ATOM 560 O O . ARG A 1 70 ? -3.309 -1.699 -4.622 1.00 89.75 70 ARG A O 1
ATOM 567 N N . PHE A 1 71 ? -1.060 -1.890 -4.367 1.00 91.75 71 PHE A N 1
ATOM 568 C CA . PHE A 1 71 ? -0.672 -0.911 -5.368 1.00 91.75 71 PHE A CA 1
ATOM 569 C C . PHE A 1 71 ? 0.286 -1.552 -6.364 1.00 91.75 71 PHE A C 1
ATOM 571 O O . PHE A 1 71 ? 1.178 -2.306 -5.968 1.00 91.75 71 PHE A O 1
ATOM 578 N N . TYR A 1 72 ? 0.084 -1.285 -7.646 1.00 89.62 72 TYR A N 1
ATOM 579 C CA . TYR A 1 72 ? 0.955 -1.737 -8.712 1.00 89.62 72 TYR A CA 1
ATOM 580 C C . TYR A 1 72 ? 1.844 -0.568 -9.149 1.00 89.62 72 TYR A C 1
ATOM 582 O O . TYR A 1 72 ? 1.373 0.561 -9.283 1.00 89.62 72 TYR A O 1
ATOM 590 N N . PRO A 1 73 ? 3.149 -0.811 -9.341 1.00 90.19 73 PRO A N 1
ATOM 591 C CA . PRO A 1 73 ? 4.047 0.215 -9.841 1.00 90.19 73 PRO A CA 1
ATOM 592 C C . PRO A 1 73 ? 3.783 0.492 -11.331 1.00 90.19 73 PRO A C 1
ATOM 594 O O . PRO A 1 73 ? 3.345 -0.424 -12.043 1.00 90.19 73 PRO A O 1
ATOM 597 N N . PRO A 1 74 ? 4.171 1.683 -11.829 1.00 89.38 74 PRO A N 1
ATOM 598 C CA . PRO A 1 74 ? 4.162 2.000 -13.250 1.00 89.38 74 PRO A CA 1
ATOM 599 C C . PRO A 1 74 ? 4.868 0.906 -14.054 1.00 89.38 74 PRO A C 1
ATOM 601 O O . PRO A 1 74 ? 6.068 0.699 -13.896 1.00 89.38 74 PRO A O 1
ATOM 604 N N . LYS A 1 75 ? 4.149 0.175 -14.905 1.00 84.06 75 LYS A N 1
ATOM 605 C CA . LYS A 1 75 ? 4.688 -0.879 -15.779 1.00 84.06 75 LYS A CA 1
ATOM 606 C C . LYS A 1 75 ? 3.918 -0.897 -17.089 1.00 84.06 75 LYS A C 1
ATOM 608 O O . LYS A 1 75 ? 2.729 -0.611 -17.123 1.00 84.06 75 LYS A O 1
ATOM 613 N N . THR A 1 76 ? 4.545 -1.381 -18.158 1.00 74.44 76 THR A N 1
ATOM 614 C CA . THR A 1 76 ? 3.921 -1.476 -19.495 1.00 74.44 76 THR A CA 1
ATOM 615 C C . THR A 1 76 ? 2.588 -2.232 -19.530 1.00 74.44 76 THR A C 1
ATOM 617 O O . THR A 1 76 ? 1.803 -2.017 -20.445 1.00 74.44 76 THR A O 1
ATOM 620 N N . HIS A 1 77 ? 2.335 -3.130 -18.572 1.00 74.69 77 HIS A N 1
ATOM 621 C CA . HIS A 1 77 ? 1.080 -3.883 -18.462 1.00 74.69 77 HIS A CA 1
ATOM 622 C C . HIS A 1 77 ? 0.079 -3.287 -17.456 1.00 74.69 77 HIS A C 1
ATOM 624 O O . HIS A 1 77 ? -1.084 -3.680 -17.488 1.00 74.69 7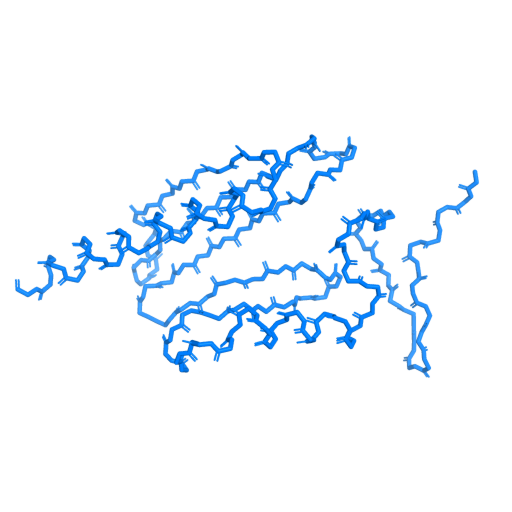7 HIS A O 1
ATOM 630 N N . TYR A 1 78 ? 0.509 -2.376 -16.575 1.00 72.19 78 TYR A N 1
ATOM 631 C CA . TYR A 1 78 ? -0.310 -1.826 -15.483 1.00 72.19 78 TYR A CA 1
ATOM 632 C C . TYR A 1 78 ? -0.603 -0.325 -15.629 1.00 72.19 78 TYR A C 1
ATOM 634 O O . TYR A 1 78 ? -1.582 0.147 -15.071 1.00 72.19 78 TYR A O 1
ATOM 642 N N . GLY A 1 79 ? 0.167 0.406 -16.439 1.00 85.81 79 GLY A N 1
ATOM 643 C CA . GLY A 1 79 ? 0.006 1.846 -16.651 1.00 85.81 79 GLY A CA 1
ATOM 644 C C . GLY A 1 79 ? 1.269 2.632 -16.306 1.00 85.81 79 GLY A C 1
ATOM 645 O O . GLY A 1 79 ? 2.282 2.066 -15.899 1.00 85.81 79 GLY A O 1
ATOM 646 N N . GLU A 1 80 ? 1.225 3.946 -16.510 1.00 91.31 80 GLU A N 1
ATOM 647 C CA . GLU A 1 80 ? 2.356 4.858 -16.258 1.00 91.31 80 GLU A CA 1
ATOM 648 C C . GLU A 1 80 ? 2.385 5.408 -14.824 1.00 91.31 80 GLU A C 1
ATOM 650 O O . GLU A 1 80 ? 3.299 6.144 -14.460 1.00 91.31 80 GLU A O 1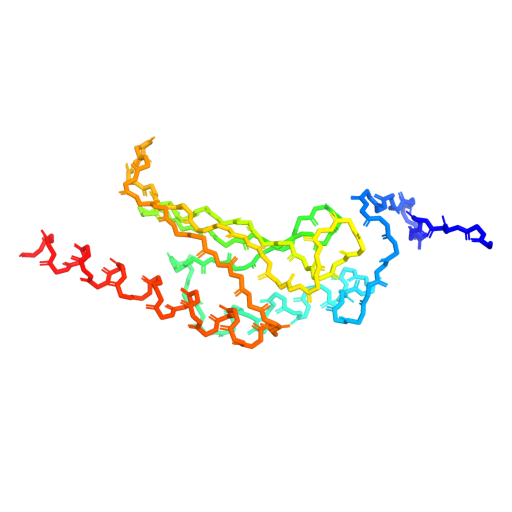
ATOM 655 N N . THR A 1 81 ? 1.403 5.048 -14.005 1.00 94.44 81 THR A N 1
ATOM 656 C CA . THR A 1 81 ? 1.185 5.576 -12.659 1.00 94.44 81 THR A CA 1
ATOM 657 C C . THR A 1 81 ? 1.213 4.463 -11.615 1.00 94.44 81 THR A C 1
ATOM 659 O O . THR A 1 81 ? 1.165 3.274 -11.932 1.00 94.44 81 THR A O 1
ATOM 662 N N . TRP A 1 82 ? 1.342 4.860 -10.352 1.00 94.81 82 TRP A N 1
ATOM 663 C CA . TRP A 1 82 ? 1.091 3.995 -9.213 1.00 94.81 82 TRP A CA 1
ATOM 664 C C . TRP A 1 82 ? -0.411 3.895 -8.987 1.00 94.81 82 TRP A C 1
ATOM 666 O O . TRP A 1 82 ? -1.024 4.830 -8.463 1.00 94.81 82 TRP A O 1
ATOM 676 N N . ASP A 1 83 ? -0.998 2.767 -9.367 1.00 92.06 83 ASP A N 1
ATOM 677 C CA . ASP A 1 83 ? -2.426 2.524 -9.225 1.00 92.06 83 ASP A CA 1
ATOM 678 C C . ASP A 1 83 ? -2.700 1.490 -8.136 1.00 92.06 83 ASP A C 1
ATOM 680 O O . ASP A 1 83 ? -1.882 0.632 -7.816 1.00 92.06 83 ASP A O 1
ATOM 684 N N . GLY A 1 84 ? -3.852 1.573 -7.490 1.00 92.50 84 GLY A N 1
ATOM 685 C CA . GLY A 1 84 ? -4.190 0.590 -6.480 1.00 92.50 84 GLY A CA 1
ATOM 686 C C . GLY A 1 84 ? -5.422 0.926 -5.688 1.00 92.50 84 GLY A C 1
ATOM 687 O O . GLY A 1 84 ? -6.202 1.824 -6.007 1.00 92.50 84 GLY A O 1
ATOM 688 N N . THR A 1 85 ? -5.660 0.133 -4.657 1.00 95.00 85 THR A N 1
ATOM 689 C CA . THR A 1 85 ? -6.862 0.255 -3.842 1.00 95.00 85 THR A CA 1
ATOM 690 C C . THR A 1 85 ? -6.529 0.007 -2.388 1.00 95.00 85 THR A C 1
ATOM 692 O O . THR A 1 85 ? -5.869 -0.974 -2.063 1.00 95.00 85 THR A O 1
ATOM 695 N N . VAL A 1 86 ? -7.050 0.865 -1.516 1.00 93.00 86 VAL A N 1
ATOM 696 C CA . VAL A 1 86 ? -7.123 0.628 -0.074 1.00 93.00 86 VAL A CA 1
ATOM 697 C C . VAL A 1 86 ? -8.536 0.170 0.247 1.00 93.00 86 VAL A C 1
ATOM 699 O O . VAL A 1 86 ? -9.508 0.885 -0.004 1.00 93.00 86 VAL A O 1
ATOM 702 N N . SER A 1 87 ? -8.656 -1.028 0.803 1.00 90.50 87 SER A N 1
ATOM 703 C CA . SER A 1 87 ? -9.890 -1.559 1.370 1.00 90.50 87 SER A CA 1
ATOM 704 C C . SER A 1 87 ? -9.783 -1.565 2.888 1.00 90.50 87 SER A C 1
ATOM 706 O O . SER A 1 87 ? -8.816 -2.071 3.449 1.00 90.50 87 SER A O 1
ATOM 708 N N . VAL A 1 88 ? -10.797 -1.023 3.551 1.00 85.62 88 VAL A N 1
ATOM 709 C CA . VAL A 1 88 ? -10.874 -0.984 5.012 1.00 85.62 88 VAL A CA 1
ATOM 710 C C . VAL A 1 88 ? -11.946 -1.957 5.464 1.00 85.62 88 VAL A C 1
ATOM 712 O O . VAL A 1 88 ? -13.090 -1.890 5.000 1.00 85.62 88 VAL A O 1
ATOM 715 N N . TYR A 1 89 ? -11.578 -2.837 6.382 1.00 82.69 89 TYR A N 1
ATOM 716 C CA . TYR A 1 89 ? -12.443 -3.836 6.980 1.00 82.69 89 TYR A CA 1
ATOM 717 C C . TYR A 1 89 ? -12.558 -3.580 8.480 1.00 82.69 89 TYR A C 1
ATOM 719 O O . TYR A 1 89 ? -11.582 -3.260 9.156 1.00 82.69 89 TYR A O 1
ATOM 727 N N . PHE A 1 90 ? -13.771 -3.738 8.992 1.00 75.00 90 PHE A N 1
ATOM 728 C CA . PHE A 1 90 ? -14.034 -3.824 10.419 1.00 75.00 90 PHE A CA 1
ATOM 729 C C . PHE A 1 90 ? -14.591 -5.217 10.687 1.00 75.00 90 PHE A C 1
ATOM 731 O O . PHE A 1 90 ? -15.637 -5.578 10.134 1.00 75.00 90 PHE A O 1
ATOM 738 N N . MET A 1 91 ? -13.858 -6.010 11.474 1.00 73.69 91 MET A N 1
ATOM 739 C CA . MET A 1 91 ? -14.025 -7.468 11.503 1.00 73.69 91 MET A CA 1
ATOM 740 C C . MET A 1 91 ? -13.952 -8.027 10.065 1.00 73.69 91 MET A C 1
ATOM 742 O O . MET A 1 91 ? -13.084 -7.625 9.292 1.00 73.69 91 MET A O 1
ATOM 746 N N . ASP A 1 92 ? -14.887 -8.885 9.660 1.00 80.12 92 ASP A N 1
ATOM 747 C CA . ASP A 1 92 ? -14.907 -9.485 8.319 1.00 80.12 92 ASP A CA 1
ATOM 748 C C . ASP A 1 92 ? -15.682 -8.660 7.280 1.00 80.12 92 ASP A C 1
ATOM 750 O O . ASP A 1 92 ? -15.841 -9.071 6.126 1.00 80.12 92 ASP A O 1
ATOM 754 N N . LYS A 1 93 ? -16.193 -7.482 7.660 1.00 80.12 93 LYS A N 1
ATOM 755 C CA . LYS A 1 93 ? -16.994 -6.646 6.767 1.00 80.12 93 LYS A CA 1
ATOM 756 C C . LYS A 1 93 ? -16.161 -5.509 6.196 1.00 80.12 93 LYS A C 1
ATOM 758 O O . LYS A 1 93 ? -15.651 -4.662 6.925 1.00 80.12 93 LYS A O 1
ATOM 763 N N . LYS A 1 94 ? -16.113 -5.432 4.867 1.00 86.31 94 LYS A N 1
ATOM 764 C CA . LYS A 1 94 ? -15.582 -4.268 4.155 1.00 86.31 94 LYS A CA 1
ATOM 765 C C . LYS A 1 94 ? -16.475 -3.053 4.406 1.00 86.31 94 LYS A C 1
ATOM 767 O O . LYS A 1 94 ? -17.661 -3.079 4.076 1.00 86.31 94 LYS A O 1
ATOM 772 N N . ILE A 1 95 ? -15.907 -2.002 4.987 1.00 85.88 95 ILE A N 1
ATOM 773 C CA . ILE A 1 95 ? -16.624 -0.773 5.348 1.00 85.88 95 ILE A CA 1
ATOM 774 C C . ILE A 1 95 ? -16.303 0.398 4.421 1.00 85.88 95 ILE A C 1
ATOM 776 O O . ILE A 1 95 ? -17.169 1.244 4.207 1.00 85.88 95 ILE A O 1
ATOM 780 N N . LYS A 1 96 ? -15.100 0.446 3.837 1.00 87.94 96 LYS A N 1
ATOM 781 C CA . LYS A 1 96 ? -14.722 1.450 2.833 1.00 87.94 96 LYS A CA 1
ATOM 782 C C . LYS A 1 96 ? -13.785 0.868 1.778 1.00 87.94 96 LYS A C 1
ATOM 784 O O . LYS A 1 96 ? -13.071 -0.105 2.014 1.00 87.94 96 LYS A O 1
ATOM 789 N N . GLU A 1 97 ? -13.790 1.502 0.615 1.00 92.00 97 GLU A N 1
ATOM 790 C CA . GLU A 1 97 ? -12.821 1.303 -0.458 1.00 92.00 97 GLU A CA 1
ATOM 791 C C . GLU A 1 97 ? -12.459 2.666 -1.045 1.00 92.00 97 GLU A C 1
ATOM 793 O O . GLU A 1 97 ? -13.343 3.503 -1.245 1.00 92.00 97 GLU A O 1
ATOM 798 N N . LYS A 1 98 ? -11.178 2.887 -1.341 1.00 94.00 98 LYS A N 1
ATOM 799 C CA . LYS A 1 98 ? -10.723 4.020 -2.148 1.00 94.00 98 LYS A CA 1
ATOM 800 C C . LYS A 1 98 ? -9.666 3.551 -3.138 1.00 94.00 98 LYS A C 1
ATOM 802 O O . LYS A 1 98 ? -8.722 2.859 -2.761 1.00 94.00 98 LYS A O 1
ATOM 807 N N . LYS A 1 99 ? -9.838 3.954 -4.396 1.00 96.06 99 LYS A N 1
ATOM 808 C CA . LYS A 1 99 ? -8.838 3.783 -5.448 1.00 96.06 99 LYS A CA 1
ATOM 809 C C . LYS A 1 99 ? -7.861 4.951 -5.436 1.00 96.06 99 LYS A C 1
ATOM 811 O O . LYS A 1 99 ? -8.258 6.079 -5.139 1.00 96.06 99 LYS A O 1
ATOM 816 N N . PHE A 1 100 ? -6.614 4.660 -5.761 1.00 95.94 100 PHE A N 1
ATOM 817 C CA . PHE A 1 100 ? -5.534 5.625 -5.886 1.00 95.94 100 PHE A CA 1
ATOM 818 C C . PHE A 1 100 ? -4.876 5.430 -7.243 1.00 95.94 100 PHE A C 1
ATOM 820 O O . PHE A 1 100 ? -4.809 4.304 -7.734 1.00 95.94 100 PHE A O 1
ATOM 827 N N . ASP A 1 101 ? -4.439 6.535 -7.826 1.00 96.44 101 ASP A N 1
ATOM 828 C CA . ASP A 1 101 ? -3.774 6.590 -9.119 1.00 96.44 101 ASP A CA 1
ATOM 829 C C . ASP A 1 101 ? -2.924 7.865 -9.127 1.00 96.44 101 ASP A C 1
ATOM 831 O O . ASP A 1 101 ? -3.471 8.970 -9.177 1.00 96.44 101 ASP A O 1
ATOM 835 N N . TYR A 1 102 ? -1.610 7.715 -8.943 1.00 96.44 102 TYR A N 1
ATOM 836 C CA . TYR A 1 102 ? -0.690 8.841 -8.783 1.00 96.44 102 TYR A CA 1
ATOM 837 C C . TYR A 1 102 ? 0.590 8.665 -9.613 1.00 96.44 102 TYR A C 1
ATOM 839 O O . TYR A 1 102 ? 1.142 7.566 -9.671 1.00 96.44 102 TYR A O 1
ATOM 847 N N . PRO A 1 103 ? 1.109 9.739 -10.233 1.00 93.00 103 PRO A N 1
ATOM 848 C CA . PRO A 1 103 ? 2.346 9.693 -11.015 1.00 93.00 103 PRO A CA 1
ATOM 849 C C . PRO A 1 103 ? 3.587 9.260 -10.230 1.00 93.00 103 PRO A C 1
ATOM 851 O O . PRO A 1 103 ? 4.452 8.582 -10.782 1.00 93.00 103 PRO A O 1
ATOM 854 N N . THR A 1 104 ? 3.702 9.651 -8.957 1.00 94.06 104 THR A N 1
ATOM 855 C CA . THR A 1 104 ? 4.888 9.367 -8.137 1.00 94.06 104 THR A CA 1
ATOM 856 C C . THR A 1 104 ? 4.549 8.577 -6.881 1.00 94.06 104 THR A C 1
ATOM 858 O O . THR A 1 104 ? 3.437 8.636 -6.349 1.00 94.06 104 THR A O 1
ATOM 861 N N . LEU A 1 105 ? 5.545 7.838 -6.385 1.00 92.81 105 LEU A N 1
ATOM 862 C CA . LEU A 1 105 ? 5.416 7.115 -5.125 1.00 92.81 105 LEU A CA 1
ATOM 863 C C . LEU A 1 105 ? 5.266 8.086 -3.948 1.00 92.81 105 LEU A C 1
ATOM 865 O O . LEU A 1 105 ? 4.510 7.789 -3.028 1.00 92.81 105 LEU A O 1
ATOM 869 N N . GLU A 1 106 ? 5.935 9.247 -3.969 1.00 94.31 106 GLU A N 1
ATOM 870 C CA . GLU A 1 106 ? 5.785 10.247 -2.906 1.00 94.31 106 GLU A CA 1
ATOM 871 C C . GLU A 1 106 ? 4.349 10.777 -2.808 1.00 94.31 106 GLU A C 1
ATOM 873 O O . GLU A 1 106 ? 3.821 10.917 -1.702 1.00 94.31 106 GLU A O 1
ATOM 878 N N . GLU A 1 107 ? 3.706 11.050 -3.948 1.00 94.38 107 GLU A N 1
ATOM 879 C CA . GLU A 1 107 ? 2.312 11.498 -3.994 1.00 94.38 107 GLU A CA 1
ATOM 880 C C . GLU A 1 107 ? 1.359 10.399 -3.526 1.00 94.38 107 GLU A C 1
ATOM 882 O O . GLU A 1 107 ? 0.517 10.659 -2.663 1.00 94.38 107 GLU A O 1
ATOM 887 N N . LEU A 1 108 ? 1.537 9.164 -4.018 1.00 96.38 108 LEU A N 1
ATOM 888 C CA . LEU A 1 108 ? 0.750 8.018 -3.562 1.00 96.38 108 LEU A CA 1
ATOM 889 C C . LEU A 1 108 ? 0.870 7.846 -2.043 1.00 96.38 108 LEU A C 1
ATOM 891 O O . LEU A 1 108 ? -0.141 7.744 -1.349 1.00 96.38 108 LEU A O 1
ATOM 895 N N . HIS A 1 109 ? 2.100 7.817 -1.529 1.00 94.69 109 HIS A N 1
ATOM 896 C CA . HIS A 1 109 ? 2.387 7.597 -0.116 1.00 94.69 109 HIS A CA 1
ATOM 897 C C . HIS A 1 109 ? 1.704 8.647 0.757 1.00 94.69 109 HIS A C 1
ATOM 899 O O . HIS A 1 109 ? 0.974 8.296 1.685 1.00 94.69 109 HIS A O 1
ATOM 905 N N . LYS A 1 110 ? 1.882 9.930 0.425 1.00 95.50 110 LYS A N 1
ATOM 906 C CA . LYS A 1 110 ? 1.259 11.034 1.157 1.00 95.50 110 LYS A CA 1
ATOM 907 C C . LYS A 1 110 ? -0.264 10.893 1.192 1.00 95.50 110 LYS A C 1
ATOM 909 O O . LYS A 1 110 ? -0.870 10.994 2.253 1.00 95.50 110 LYS A O 1
ATOM 914 N N . GLU A 1 111 ? -0.882 10.634 0.046 1.00 95.44 111 GLU A N 1
ATOM 915 C CA . GLU A 1 111 ? -2.340 10.596 -0.080 1.00 95.44 111 GLU A CA 1
ATOM 916 C C . GLU A 1 111 ? -2.965 9.364 0.584 1.00 95.44 111 GLU A C 1
ATOM 918 O O . GLU A 1 111 ? -4.080 9.437 1.114 1.00 95.44 111 GLU A O 1
ATOM 923 N N . VAL A 1 112 ? -2.267 8.226 0.576 1.00 93.62 112 VAL A N 1
ATOM 924 C CA . VAL A 1 112 ? -2.681 7.012 1.293 1.00 93.62 112 VAL A CA 1
ATOM 925 C C . VAL A 1 112 ? -2.579 7.223 2.802 1.00 93.62 112 VAL A C 1
ATOM 927 O O . VAL A 1 112 ? -3.547 6.939 3.508 1.00 93.62 112 VAL A O 1
ATOM 930 N N . GLU A 1 113 ? -1.465 7.770 3.290 1.00 90.56 113 GLU A N 1
ATOM 931 C CA . GLU A 1 113 ? -1.259 8.098 4.707 1.00 90.56 113 GLU A CA 1
ATOM 932 C C . GLU A 1 113 ? -2.311 9.093 5.215 1.00 90.56 113 GLU A C 1
ATOM 934 O O . GLU A 1 113 ? -2.966 8.838 6.228 1.00 90.56 113 GLU A O 1
ATOM 939 N N . ASP A 1 114 ? -2.549 10.186 4.486 1.00 92.56 114 ASP A N 1
ATOM 940 C CA . ASP A 1 114 ? -3.560 11.187 4.843 1.00 92.56 114 ASP A CA 1
ATOM 941 C C . ASP A 1 114 ? -4.973 10.580 4.853 1.00 92.56 114 ASP A C 1
ATOM 943 O O . ASP A 1 114 ? -5.775 10.848 5.756 1.00 92.56 114 ASP A O 1
ATOM 947 N N . TYR A 1 115 ? -5.284 9.715 3.880 1.00 90.50 115 TYR A N 1
ATOM 948 C CA . TYR A 1 115 ? -6.558 9.001 3.831 1.00 90.50 115 TYR A CA 1
ATOM 949 C C . TYR A 1 115 ? -6.745 8.073 5.032 1.00 90.50 115 TYR A C 1
ATOM 951 O O . TYR A 1 115 ? -7.801 8.121 5.665 1.00 90.50 115 TYR A O 1
ATOM 959 N N . VAL A 1 116 ? -5.743 7.249 5.351 1.00 84.88 116 VAL A N 1
ATOM 960 C CA . VAL A 1 116 ? -5.798 6.277 6.449 1.00 84.88 116 VAL A CA 1
ATOM 961 C C . VAL A 1 116 ? -5.855 6.983 7.802 1.00 84.88 116 VAL A C 1
ATOM 963 O O . VAL A 1 116 ? -6.720 6.645 8.607 1.00 84.88 116 VAL A O 1
ATOM 966 N N . LYS A 1 117 ? -5.033 8.015 8.035 1.00 85.75 117 LYS A N 1
ATOM 967 C CA . LYS A 1 117 ? -5.065 8.819 9.271 1.00 85.75 117 LYS A CA 1
ATOM 968 C C . LYS A 1 117 ? -6.425 9.456 9.497 1.00 85.75 117 LYS A C 1
ATOM 970 O O . LYS A 1 117 ? -6.976 9.367 10.592 1.00 85.75 117 LYS A O 1
ATOM 975 N N . LYS A 1 118 ? -7.009 10.053 8.454 1.00 85.56 118 LYS A N 1
ATOM 976 C CA . LYS A 1 118 ? -8.364 10.606 8.534 1.00 85.56 118 LYS A CA 1
ATOM 977 C C . LYS A 1 118 ? -9.391 9.527 8.874 1.00 85.56 118 LYS A C 1
ATOM 979 O O . LYS A 1 118 ? -10.263 9.754 9.700 1.00 85.56 118 LYS A O 1
ATOM 984 N N . LEU A 1 119 ? -9.264 8.346 8.278 1.00 81.44 119 LEU A N 1
ATOM 985 C CA . LEU A 1 119 ? -10.145 7.209 8.529 1.00 81.44 119 LEU A CA 1
ATOM 986 C C . LEU A 1 119 ? -10.065 6.694 9.967 1.00 81.44 119 LEU A C 1
ATOM 988 O O . LEU A 1 119 ? -11.104 6.450 10.576 1.00 81.44 119 LEU A O 1
ATOM 992 N N . ILE A 1 120 ? -8.851 6.543 10.497 1.00 75.38 120 ILE A N 1
ATOM 993 C CA . ILE A 1 120 ? -8.613 6.134 11.883 1.00 75.38 120 ILE A CA 1
ATOM 994 C C . ILE A 1 120 ? -9.180 7.189 12.836 1.00 75.38 120 ILE A C 1
ATOM 996 O O . ILE A 1 120 ? -9.881 6.825 13.772 1.00 75.38 120 ILE A O 1
ATOM 1000 N N . ASN A 1 121 ? -8.975 8.481 12.560 1.00 78.69 121 ASN A N 1
ATOM 1001 C CA . ASN A 1 121 ? -9.552 9.564 13.358 1.00 78.69 121 ASN A CA 1
ATOM 1002 C C . ASN A 1 121 ? -11.087 9.562 13.317 1.00 78.69 121 ASN A C 1
ATOM 1004 O O . ASN A 1 121 ? -11.723 9.651 14.366 1.00 78.69 121 ASN A O 1
ATOM 1008 N N . ASP A 1 122 ? -11.697 9.420 12.138 1.00 75.94 122 ASP A N 1
ATOM 1009 C CA . ASP A 1 122 ? -13.157 9.372 11.980 1.00 75.94 122 ASP A CA 1
ATOM 1010 C C . ASP A 1 122 ? -13.763 8.193 12.768 1.00 75.94 122 ASP A C 1
ATOM 1012 O O . ASP A 1 122 ? -14.798 8.336 13.426 1.00 75.94 122 ASP A O 1
ATOM 1016 N N . ILE A 1 123 ? -13.115 7.023 12.723 1.00 68.56 123 ILE A N 1
ATOM 1017 C CA . ILE A 1 123 ? -13.560 5.819 13.436 1.00 68.56 123 ILE A CA 1
ATOM 1018 C C . ILE A 1 123 ? -13.305 5.951 14.944 1.00 68.56 123 ILE A C 1
ATOM 1020 O O . ILE A 1 123 ? -14.205 5.671 15.729 1.00 68.56 123 ILE A O 1
ATOM 1024 N N . GLY A 1 124 ? -12.130 6.433 15.353 1.00 59.09 124 GLY A N 1
ATOM 1025 C CA . GLY A 1 124 ? -11.775 6.657 16.755 1.00 59.09 124 GLY A CA 1
ATOM 1026 C C . GLY A 1 124 ? -12.677 7.685 17.438 1.00 59.09 124 GLY A C 1
ATOM 1027 O O . GLY A 1 124 ? -13.079 7.477 18.573 1.00 59.09 124 GLY A O 1
ATOM 1028 N N . THR A 1 125 ? -13.092 8.737 16.727 1.00 52.78 125 THR A N 1
ATOM 1029 C CA . THR A 1 125 ? -14.034 9.747 17.250 1.00 52.78 125 THR A CA 1
ATOM 1030 C C . THR A 1 125 ? -15.469 9.216 17.341 1.00 52.78 125 THR A C 1
ATOM 1032 O O . THR A 1 125 ? -16.261 9.722 18.123 1.00 52.78 125 THR A O 1
ATOM 1035 N N . SER A 1 126 ? -15.823 8.189 16.561 1.00 48.34 126 SER A N 1
ATOM 1036 C CA . SER A 1 126 ? -17.166 7.585 16.573 1.00 48.34 126 SER A CA 1
ATOM 1037 C C . SER A 1 126 ? -17.345 6.507 17.654 1.00 48.34 126 SER A C 1
ATOM 1039 O O . SER A 1 126 ? -18.450 5.989 17.814 1.00 48.34 126 SER A O 1
ATOM 1041 N N . ILE A 1 127 ? -16.268 6.130 18.353 1.00 39.97 127 ILE A N 1
ATOM 1042 C CA . ILE A 1 127 ? -16.239 5.064 19.372 1.00 39.97 127 ILE A CA 1
ATOM 1043 C C . ILE A 1 127 ? -16.094 5.644 20.801 1.00 39.97 127 ILE A C 1
ATOM 1045 O O . ILE A 1 127 ? -16.165 4.890 21.772 1.00 39.97 127 ILE A O 1
ATOM 1049 N N . VAL A 1 128 ? -15.966 6.971 20.950 1.00 37.78 128 VAL A N 1
ATOM 1050 C CA . VAL A 1 128 ? -15.915 7.678 22.249 1.00 37.78 128 VAL A CA 1
ATOM 1051 C C . VAL A 1 128 ? -17.216 8.424 22.523 1.00 37.78 128 VAL A C 1
ATOM 1053 O O . VAL A 1 128 ? -17.695 9.128 21.608 1.00 37.78 128 VAL A O 1
#